Protein 4FVG (pdb70)

Radius of gyration: 14.42 Å; Cα contacts (8 Å, |Δi|>4): 209; chains: 1; bounding box: 44×31×22 Å

Solvent-accessible surface area: 6154 Å² total; per-residue (Å²): 116,65,97,181,59,48,61,10,101,1,66,86,15,106,24,104,5,111,73,83,45,57,0,5,1,46,1,20,0,69,4,89,8,69,64,28,75,74,5,110,72,55,189,54,91,8,46,43,5,0,96,106,46,0,42,68,10,0,103,92,26,1,33,94,49,45,35,75,73,2,86,94,49,90,71,92,7,5,108,106,3,50,67,76,0,21,106,37,0,80,102,40,8,3,94,0,58,132,6,32,19,86,107,32,123,95,39,144,146

InterPro domains:
  IPR001107 Band 7 domain [PF01145] (55-227)
  IPR001107 Band 7 domain [SM00244] (52-211)
  IPR001972 Stomatin/HflK family [PR00721] (59-81)
  IPR001972 Stomatin/HflK family [PR00721] (108-129)
  IPR001972 Stomatin/HflK family [PR00721] (143-160)
  IPR001972 Stomatin/HflK family [PR00721] (163-186)
  IPR001972 Stomatin/HflK family [PR00721] (187-205)
  IPR001972 Stomatin/HflK family [PR00721] (206-227)
  IPR001972 Stomatin/HflK family [PR00721] (231-254)
  IPR018080 Band 7/stomatin-like, conserved site [PS01270] (167-195)
  IPR036013 Band 7/SPFH domain superfamily [G3DSA:3.30.479.30] (92-201)
  IPR036013 Band 7/SPFH domain superfamily [SSF117892] (85-218)
  IPR043202 Band-7 stomatin-like [PTHR10264] (9-283)

CATH classification: 3.30.479.30

Structure (mmCIF, N/CA/C/O backbone):
data_4FVG
#
_entry.id   4FVG
#
_cell.length_a   84.489
_cell.length_b   84.489
_cell.length_c   68.937
_cell.angle_alpha   90.00
_cell.angle_beta   90.00
_cell.angle_gamma   120.00
#
_symmetry.space_group_name_H-M   'P 64 2 2'
#
loop_
_entity.id
_entity.type
_entity.pdbx_description
1 polymer Stomatin
2 non-polymer 'CADMIUM ION'
3 water water
#
loop_
_atom_site.group_PDB
_atom_site.id
_atom_site.type_symbol
_atom_site.label_atom_id
_atom_site.label_alt_id
_atom_site.label_comp_id
_atom_site.label_asym_id
_atom_site.label_entity_id
_atom_site.label_seq_id
_atom_site.pdbx_PDB_ins_code
_atom_site.Cartn_x
_atom_site.Cartn_y
_atom_site.Cartn_z
_atom_site.occupancy
_atom_site.B_iso_or_equiv
_atom_site.auth_seq_id
_atom_site.auth_comp_id
_atom_site.auth_asym_id
_atom_site.auth_atom_id
_atom_site.pdbx_PDB_model_num
ATOM 1 N N . VAL A 1 14 ? -33.851 -7.377 -2.529 1.00 86.20 94 VAL A N 1
ATOM 2 C CA . VAL A 1 14 ? -32.927 -8.567 -2.575 1.00 77.96 94 VAL A CA 1
ATOM 3 C C . VAL A 1 14 ? -32.396 -9.024 -3.983 1.00 68.02 94 VAL A C 1
ATOM 4 O O . VAL A 1 14 ? -33.138 -9.536 -4.844 1.00 65.47 94 VAL A O 1
ATOM 8 N N . ASP A 1 15 ? -31.087 -8.866 -4.180 1.00 63.99 95 ASP A N 1
ATOM 9 C CA . ASP A 1 15 ? -30.408 -9.187 -5.452 1.00 56.66 95 ASP A CA 1
ATOM 10 C C . ASP A 1 15 ? -30.616 -10.660 -5.832 1.00 51.54 95 ASP A C 1
ATOM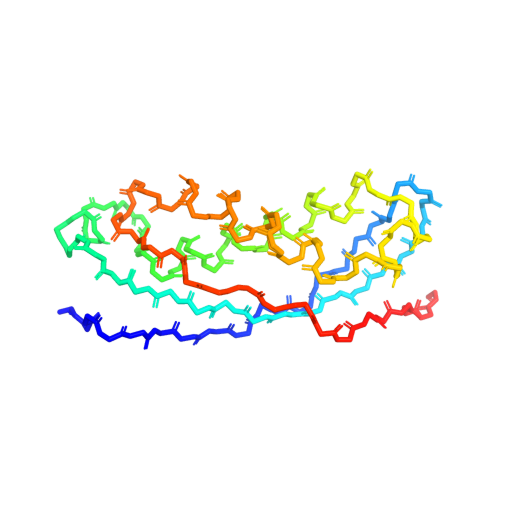 11 O O . ASP A 1 15 ? -30.294 -11.563 -5.045 1.00 51.93 95 ASP A O 1
ATOM 16 N N . MET A 1 16 ? -31.156 -10.885 -7.033 1.00 49.41 96 MET A N 1
ATOM 17 C CA . MET A 1 16 ? -31.423 -12.229 -7.563 1.00 46.63 96 MET A CA 1
ATOM 18 C C . MET A 1 16 ? -30.318 -12.745 -8.485 1.00 40.75 96 MET A C 1
ATOM 19 O O . MET A 1 16 ? -30.322 -13.933 -8.897 1.00 39.61 96 MET A O 1
ATOM 24 N N . ARG A 1 17 ? -29.352 -11.883 -8.770 1.00 36.50 97 ARG A N 1
ATOM 25 C CA . ARG A 1 17 ? -28.182 -12.306 -9.504 1.00 35.01 97 ARG A CA 1
ATOM 26 C C . ARG A 1 17 ? -27.271 -13.282 -8.741 1.00 34.69 97 ARG A C 1
ATOM 27 O O . ARG A 1 17 ? -27.297 -13.368 -7.471 1.00 38.84 97 ARG A O 1
ATOM 35 N N . THR A 1 18 ? -26.479 -14.055 -9.494 1.00 34.23 98 THR A N 1
ATOM 36 C CA . THR A 1 18 ? -25.437 -14.897 -8.881 1.00 34.95 98 THR A CA 1
ATOM 37 C C . THR A 1 18 ? -24.528 -14.035 -8.043 1.00 39.65 98 THR A C 1
ATOM 38 O O . THR A 1 18 ? -24.134 -12.919 -8.431 1.00 38.08 98 THR A O 1
ATOM 42 N N . ILE A 1 19 ? -24.201 -14.553 -6.874 1.00 32.61 99 ILE A N 1
ATOM 43 C CA . ILE A 1 19 ? -23.330 -13.927 -5.899 1.00 32.75 99 ILE A CA 1
ATOM 44 C C . ILE A 1 19 ? -22.186 -14.883 -5.624 1.00 31.15 99 ILE A C 1
ATOM 45 O O . ILE A 1 19 ? -22.397 -16.105 -5.558 1.00 30.96 99 ILE A O 1
ATOM 50 N N . SER A 1 20 ? -20.963 -14.372 -5.493 1.00 32.37 100 SER A N 1
ATOM 51 C CA . SER A 1 20 ? -19.84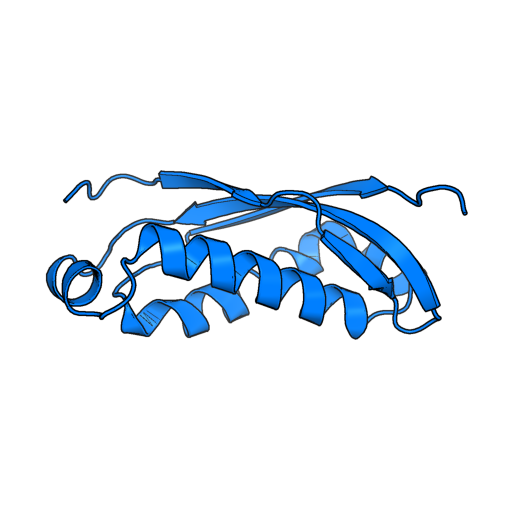7 -15.260 -5.122 1.00 30.42 100 SER A CA 1
ATOM 52 C C . SER A 1 20 ? -19.078 -14.758 -3.934 1.00 30.56 100 SER A C 1
ATOM 53 O O . SER A 1 20 ? -19.011 -13.550 -3.712 1.00 33.60 100 SER A O 1
ATOM 56 N N . PHE A 1 21 ? -18.444 -15.707 -3.223 1.00 28.54 101 PHE A N 1
ATOM 57 C CA . PHE A 1 21 ? -17.531 -15.381 -2.128 1.00 28.59 101 PHE A CA 1
ATOM 58 C C . PHE A 1 21 ? -16.417 -16.376 -2.100 1.00 27.25 101 PHE A C 1
ATOM 59 O O . PHE A 1 21 ? -16.564 -17.560 -2.516 1.00 27.22 101 PHE A O 1
ATOM 67 N N . ASP A 1 22 ? -15.291 -15.921 -1.577 1.00 30.31 102 ASP A N 1
ATOM 68 C CA . ASP A 1 22 ? -14.183 -16.843 -1.267 1.00 29.22 102 ASP A CA 1
ATOM 69 C C . ASP A 1 22 ? -14.417 -17.421 0.119 1.00 27.84 102 ASP A C 1
ATOM 70 O O . ASP A 1 22 ? -14.739 -16.696 1.063 1.00 27.01 102 ASP A O 1
ATOM 75 N N . ILE A 1 23 ? -14.285 -18.720 0.238 1.00 25.13 103 ILE A N 1
ATOM 76 C CA . ILE A 1 23 ? -14.304 -19.335 1.553 1.00 27.28 103 ILE A CA 1
ATOM 77 C C . ILE A 1 23 ? -12.912 -19.029 2.157 1.00 29.34 103 ILE A C 1
ATOM 78 O O . ILE A 1 23 ? -11.892 -19.372 1.527 1.00 31.29 103 ILE A O 1
ATOM 83 N N . PRO A 1 24 ? -12.855 -18.374 3.362 1.00 32.31 104 PRO A N 1
ATOM 84 C CA . PRO A 1 24 ? -11.539 -18.087 3.886 1.00 36.65 104 PRO A CA 1
ATOM 85 C C . PRO A 1 24 ? -10.889 -19.440 4.284 1.00 37.74 104 PRO A C 1
ATOM 86 O O . PRO A 1 24 ? -11.628 -20.402 4.647 1.00 35.60 104 PRO A O 1
ATOM 90 N N . PRO A 1 25 ? -9.549 -19.536 4.163 1.00 38.66 105 PRO A N 1
ATOM 91 C CA . PRO A 1 25 ? -8.844 -20.796 4.353 1.00 36.18 105 PRO A CA 1
ATOM 92 C C . PRO A 1 25 ? -9.161 -21.431 5.713 1.00 35.46 105 PRO A C 1
ATOM 93 O O . PRO A 1 25 ? -9.154 -20.733 6.714 1.00 35.92 105 PRO A O 1
ATOM 97 N N . GLN A 1 26 ? -9.410 -22.743 5.689 1.00 31.76 106 GLN A N 1
ATOM 98 C CA . GLN A 1 26 ? -9.857 -23.513 6.798 1.00 32.31 106 GLN A CA 1
ATOM 99 C C . GLN A 1 26 ? -8.720 -24.492 7.134 1.00 28.28 106 GLN A C 1
ATOM 100 O O . GLN A 1 26 ? -8.362 -25.297 6.262 0.60 27.31 106 GLN A O 1
ATOM 106 N N . GLU A 1 27 ? -8.129 -24.379 8.326 1.00 29.95 107 GLU A N 1
ATOM 107 C CA . GLU A 1 27 ? -7.016 -25.343 8.656 1.00 29.29 107 GLU A CA 1
ATOM 108 C C . GLU A 1 27 ? -7.699 -26.492 9.347 1.00 29.82 107 GLU A C 1
ATOM 109 O O . GLU A 1 27 ? -8.333 -26.238 10.405 1.00 28.28 107 GLU A O 1
ATOM 115 N N . VAL A 1 28 ? -7.542 -27.733 8.815 1.00 28.27 108 VAL A N 1
ATOM 116 C CA . VAL A 1 28 ? -8.108 -28.953 9.490 1.00 29.94 108 VAL A CA 1
ATOM 117 C C . VAL A 1 28 ? -7.215 -30.143 9.237 1.00 29.61 108 VAL A C 1
ATOM 118 O O . VAL A 1 28 ? -6.243 -30.082 8.404 1.00 27.82 108 VAL A O 1
ATOM 122 N N . LEU A 1 29 ? -7.529 -31.201 9.974 1.00 28.85 109 LEU A N 1
ATOM 123 C CA . LEU A 1 29 ? -6.772 -32.470 9.862 1.00 28.42 109 LEU A CA 1
ATOM 124 C C . LEU A 1 29 ? -7.449 -33.350 8.803 1.00 29.50 109 LEU A C 1
ATOM 125 O O . LEU A 1 29 ? -8.663 -33.428 8.788 1.00 33.78 109 LEU A O 1
ATOM 130 N N . THR A 1 30 ? -6.678 -33.984 7.917 1.00 30.01 110 THR A N 1
ATOM 131 C CA . THR A 1 30 ? -7.228 -34.972 6.962 1.00 32.45 110 THR A CA 1
ATOM 132 C C . THR A 1 30 ? -7.490 -36.260 7.803 1.00 34.77 110 THR A C 1
ATOM 133 O O . THR A 1 30 ? -7.123 -36.317 9.013 1.00 35.22 110 THR A O 1
ATOM 137 N N . LYS A 1 31 ? -8.102 -37.272 7.180 1.00 41.62 111 LYS A N 1
ATOM 138 C CA . LYS A 1 31 ? -8.444 -38.487 7.890 1.00 44.41 111 LYS A CA 1
ATOM 139 C C . LYS A 1 31 ? -7.223 -39.107 8.515 1.00 47.07 111 LYS A C 1
ATOM 140 O O . LYS A 1 31 ? -7.265 -39.588 9.671 1.00 49.21 111 LYS A O 1
ATOM 146 N N . ASP A 1 32 ? -6.127 -39.028 7.767 1.00 47.28 112 ASP A N 1
ATOM 147 C CA . ASP A 1 32 ? -4.827 -39.496 8.187 1.00 49.25 112 ASP A CA 1
ATOM 148 C C . ASP A 1 32 ? -3.918 -38.419 8.795 1.00 46.98 112 ASP A C 1
ATOM 149 O O . ASP A 1 32 ? -2.655 -38.539 8.737 1.00 46.83 112 ASP A O 1
ATOM 154 N N . SER A 1 33 ? -4.554 -37.458 9.460 1.00 43.11 113 SER A N 1
ATOM 155 C CA . SER A 1 33 ? -3.898 -36.522 10.391 1.00 42.47 113 SER A CA 1
ATOM 156 C C . SER A 1 33 ? -2.838 -35.622 9.785 1.00 38.83 113 SER A C 1
ATOM 157 O O . SER A 1 33 ? -1.896 -35.224 10.486 1.00 38.57 113 SER A O 1
ATOM 160 N N . VAL A 1 34 ? -3.013 -35.213 8.518 1.00 36.56 114 VAL A N 1
ATOM 161 C CA . VAL A 1 34 ? -2.121 -34.211 7.902 1.00 33.05 114 VAL A CA 1
ATOM 162 C C . VAL A 1 34 ? -2.851 -32.856 8.080 1.00 30.04 114 VAL A C 1
ATOM 163 O O . VAL A 1 34 ? -4.111 -32.765 7.948 1.00 27.23 114 VAL A O 1
ATOM 167 N N . THR A 1 35 ? -2.103 -31.818 8.425 1.00 30.45 115 THR A N 1
ATOM 168 C CA . THR A 1 35 ? -2.731 -30.480 8.572 1.00 26.55 115 THR A CA 1
ATOM 169 C C . THR A 1 35 ? -2.795 -29.855 7.201 1.00 26.11 115 THR A C 1
ATOM 170 O O . THR A 1 35 ? -1.751 -29.675 6.532 1.00 27.94 115 THR A O 1
ATOM 174 N N . ILE A 1 36 ? -3.989 -29.488 6.763 1.00 25.52 116 ILE A N 1
ATOM 175 C CA . ILE A 1 36 ? -4.081 -28.781 5.476 1.00 26.21 116 ILE A CA 1
ATOM 176 C C . ILE A 1 36 ? -4.943 -27.558 5.618 1.00 27.34 116 ILE A C 1
ATOM 177 O O . ILE A 1 36 ? -5.827 -27.455 6.520 1.00 27.41 116 ILE A O 1
ATOM 182 N N . SER A 1 37 ? -4.696 -26.594 4.715 1.00 27.34 117 SER A N 1
ATOM 183 C CA . SER A 1 37 ? -5.525 -25.442 4.683 1.00 30.54 117 SER A CA 1
ATOM 184 C C . SER A 1 37 ? -5.998 -25.311 3.241 1.00 29.42 117 SER A C 1
ATOM 185 O O . SER A 1 37 ? -5.167 -25.304 2.324 1.00 29.17 117 SER A O 1
ATOM 188 N N . VAL A 1 38 ? -7.313 -25.186 3.013 1.00 30.03 118 VAL A N 1
ATOM 189 C CA . VAL A 1 38 ? -7.823 -25.146 1.671 1.00 30.89 118 VAL A CA 1
ATOM 190 C C . VAL A 1 38 ? -8.793 -23.952 1.555 1.00 34.77 118 VAL A C 1
ATOM 191 O O . VAL A 1 38 ? -9.586 -23.669 2.472 1.00 34.66 118 VAL A O 1
ATOM 195 N N . ASP A 1 39 ? -8.652 -23.269 0.474 1.00 34.28 119 ASP A N 1
ATOM 196 C CA . ASP A 1 39 ? -9.597 -22.225 0.169 1.00 37.59 119 ASP A CA 1
ATOM 197 C C . ASP A 1 39 ? -10.428 -22.593 -1.070 1.00 36.12 119 ASP A C 1
ATOM 198 O O . ASP A 1 39 ? -10.210 -23.616 -1.768 1.00 34.11 119 ASP A O 1
ATOM 203 N N . GLY A 1 40 ? -11.471 -21.825 -1.272 1.00 35.17 120 GLY A N 1
ATOM 204 C CA . GLY A 1 40 ? -12.351 -22.190 -2.355 1.00 35.03 120 GLY A CA 1
ATOM 205 C C . GLY A 1 40 ? -13.266 -21.035 -2.603 1.00 38.08 120 GLY A C 1
ATOM 206 O O . GLY A 1 40 ? -13.172 -19.956 -2.003 1.00 40.44 120 GLY A O 1
ATOM 207 N N . VAL A 1 41 ? -14.180 -21.284 -3.508 1.00 24.89 121 VAL A N 1
ATOM 208 C CA . VAL A 1 41 ? -15.107 -20.194 -3.961 1.00 25.00 121 VAL A CA 1
ATOM 209 C C . VAL A 1 41 ? -16.493 -20.801 -4.109 1.00 25.48 121 VAL A C 1
ATOM 210 O O . VAL A 1 41 ? -16.623 -21.970 -4.568 1.00 27.59 121 VAL A O 1
ATOM 214 N N . VAL A 1 42 ? -17.520 -20.033 -3.736 1.00 24.46 122 VAL A N 1
ATOM 215 C CA . VAL A 1 42 ? -18.916 -20.504 -3.875 1.00 23.96 122 VAL A CA 1
ATOM 216 C C . VAL A 1 42 ? -19.664 -19.462 -4.727 1.00 24.02 122 VAL A C 1
ATOM 217 O O . VAL A 1 42 ? -19.417 -18.248 -4.497 1.00 25.46 122 VAL A O 1
ATOM 221 N N . TYR A 1 43 ? -20.464 -19.930 -5.684 1.00 22.06 123 TYR A N 1
ATOM 222 C CA . TYR A 1 43 ? -21.383 -19.111 -6.508 1.00 25.87 123 TYR A CA 1
ATOM 223 C C . TYR A 1 43 ? -22.784 -19.624 -6.110 1.00 25.52 123 TYR A C 1
ATOM 224 O O . TYR A 1 43 ? -23.059 -20.858 -6.154 1.00 25.31 123 TYR A O 1
ATOM 233 N N . TYR A 1 44 ? -23.653 -18.701 -5.726 1.00 26.78 124 TYR A N 1
ATOM 234 C CA . TYR A 1 44 ? -25.008 -19.091 -5.410 1.00 25.25 124 TYR A CA 1
ATOM 235 C C . TYR A 1 44 ? -25.988 -17.976 -5.871 1.00 29.51 124 TYR A C 1
ATOM 236 O O . TYR A 1 44 ? -25.562 -16.825 -6.180 1.00 29.98 124 TYR A O 1
ATOM 245 N N A ARG A 1 45 ? -27.275 -18.276 -5.867 0.50 29.47 125 ARG A N 1
ATOM 246 N N B ARG A 1 45 ? -27.273 -18.301 -5.891 0.50 29.84 125 ARG A N 1
ATOM 247 C CA A ARG A 1 45 ? -28.293 -17.245 -6.178 0.50 31.11 125 ARG A CA 1
ATOM 248 C CA B ARG A 1 45 ? -28.330 -17.306 -6.204 0.50 31.68 125 ARG A CA 1
ATOM 249 C C A ARG A 1 45 ? -29.498 -17.519 -5.308 0.50 33.22 125 ARG A C 1
ATOM 250 C C B ARG A 1 45 ? -29.450 -17.518 -5.201 0.50 33.40 125 ARG A C 1
ATOM 251 O O A ARG A 1 45 ? -29.756 -18.684 -4.921 0.50 32.50 125 ARG A O 1
ATOM 252 O O B ARG A 1 45 ? -29.606 -18.623 -4.630 0.50 31.41 125 ARG A O 1
ATOM 267 N N . VAL A 1 46 ? -30.156 -16.443 -4.907 1.00 35.58 126 VAL A N 1
ATOM 268 C CA . VAL A 1 46 ? -31.429 -16.519 -4.189 1.00 38.65 126 VAL A CA 1
ATOM 269 C C . VAL A 1 46 ? -32.492 -16.944 -5.170 1.00 42.16 126 VAL A C 1
ATOM 270 O O . VAL A 1 46 ? -32.767 -16.211 -6.115 1.00 45.04 126 VAL A O 1
ATOM 274 N N . GLN A 1 47 ? -33.083 -18.125 -4.962 1.00 43.03 127 GLN A N 1
ATOM 275 C CA . GLN A 1 47 ? -34.177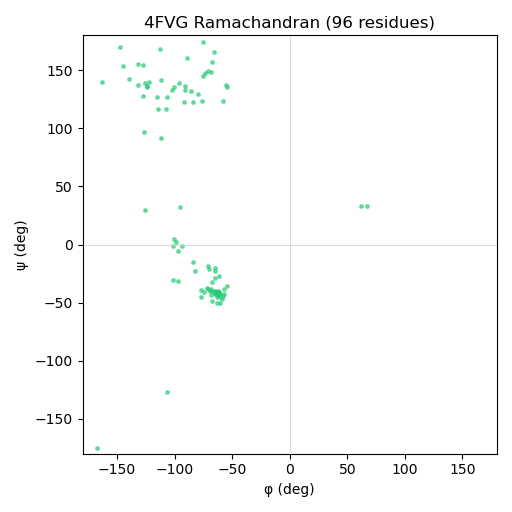 -18.646 -5.821 1.00 47.42 127 GLN A CA 1
ATOM 276 C C . GLN A 1 47 ? -35.470 -18.326 -5.171 1.00 49.45 127 GLN A C 1
ATOM 277 O O . GLN A 1 47 ? -36.494 -18.099 -5.882 1.00 56.30 127 GLN A O 1
ATOM 279 N N . ASN A 1 48 ? -35.477 -18.282 -3.840 1.00 59.85 128 ASN A N 1
ATOM 280 C CA . ASN A 1 48 ? -36.676 -17.858 -3.107 1.00 59.64 128 ASN A CA 1
ATOM 281 C C . ASN A 1 48 ? -36.414 -16.710 -2.107 1.00 58.15 128 ASN A C 1
ATOM 282 O O . ASN A 1 48 ? -36.003 -16.914 -0.939 1.00 55.79 128 ASN A O 1
ATOM 287 N N . ALA A 1 49 ? -36.698 -15.489 -2.568 1.00 58.27 129 ALA A N 1
ATOM 288 C CA . ALA A 1 49 ? -36.329 -14.294 -1.799 1.00 58.16 129 ALA A CA 1
ATOM 289 C C . ALA A 1 49 ? -37.045 -14.104 -0.418 1.00 60.72 129 ALA A C 1
ATOM 290 O O . ALA A 1 49 ? -36.504 -13.401 0.471 1.00 60.77 129 ALA A O 1
ATOM 292 N N . THR A 1 50 ? -38.220 -14.730 -0.235 1.00 62.54 130 THR A N 1
ATOM 293 C CA . THR A 1 50 ? -38.957 -14.617 1.035 1.00 66.89 130 THR A CA 1
ATOM 294 C C . THR A 1 50 ? -38.290 -15.532 2.065 1.00 64.28 130 THR A C 1
ATOM 295 O O . THR A 1 50 ? -38.043 -15.130 3.209 1.00 64.72 130 THR A O 1
ATOM 297 N N . LEU A 1 51 ? -37.985 -16.752 1.632 1.00 61.95 131 LEU A N 1
ATOM 298 C CA . LEU A 1 51 ? -37.250 -17.699 2.478 1.00 59.63 131 LEU A CA 1
ATOM 299 C C . LEU A 1 51 ? -35.855 -17.172 2.835 1.00 55.36 131 LEU A C 1
ATOM 300 O O . LEU A 1 51 ? -35.423 -17.323 4.018 1.00 55.51 131 LEU A O 1
ATOM 305 N N . ALA A 1 52 ? -35.168 -16.534 1.860 1.00 52.85 132 ALA A N 1
ATOM 306 C CA . ALA A 1 52 ? -33.853 -15.858 2.107 1.00 51.86 132 ALA A CA 1
ATOM 307 C C . ALA A 1 52 ? -33.871 -14.808 3.250 1.00 53.69 132 ALA A C 1
ATOM 308 O O . ALA A 1 52 ? -32.881 -14.661 3.976 1.00 53.92 132 ALA A O 1
ATOM 310 N N . VAL A 1 53 ? -34.983 -14.079 3.390 1.00 57.39 133 VAL A N 1
ATOM 311 C CA . VAL A 1 53 ? -35.126 -13.128 4.488 1.00 60.89 133 VAL A CA 1
ATOM 312 C C . VAL A 1 53 ? -35.941 -13.667 5.688 1.00 62.94 133 VAL A C 1
ATOM 313 O O . VAL A 1 53 ? -36.155 -12.948 6.652 1.00 66.14 133 VAL A O 1
ATOM 317 N N . ALA A 1 54 ? -36.393 -14.918 5.657 1.00 62.52 134 ALA A N 1
ATOM 318 C CA . ALA A 1 54 ? -37.281 -15.392 6.760 1.00 66.46 134 ALA A CA 1
ATOM 319 C C . ALA A 1 54 ? -36.518 -15.832 8.009 1.00 64.99 134 ALA A C 1
ATOM 320 O O . ALA A 1 54 ? -37.062 -15.837 9.102 1.00 67.23 134 ALA A O 1
ATOM 322 N N . ASN A 1 55 ? -35.243 -16.189 7.854 1.00 60.42 135 ASN A N 1
ATOM 323 C CA . ASN A 1 55 ? -34.511 -16.837 8.944 1.00 59.79 135 ASN A CA 1
ATOM 324 C C . ASN A 1 55 ? -33.817 -15.847 9.887 1.00 59.28 135 ASN A C 1
ATOM 325 O O . ASN A 1 55 ? -33.600 -14.702 9.508 1.00 59.19 135 ASN A O 1
ATOM 330 N N . 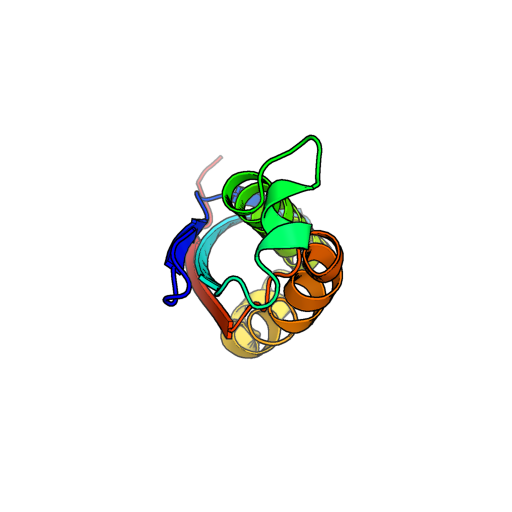ILE A 1 56 ? -33.478 -16.304 11.102 1.00 59.30 136 ILE A N 1
ATOM 331 C CA . ILE A 1 56 ? -32.735 -15.515 12.109 1.00 59.40 136 ILE A CA 1
ATOM 332 C C . ILE A 1 56 ? -31.345 -15.106 11.568 1.00 57.45 136 ILE A C 1
ATOM 333 O O . ILE A 1 56 ? -30.895 -13.994 11.765 1.00 58.83 136 ILE A O 1
ATOM 338 N N . THR A 1 57 ? -30.660 -16.027 10.904 1.00 41.94 137 THR A N 1
ATOM 339 C CA . THR A 1 57 ? -29.411 -15.726 10.228 1.00 39.93 137 THR A CA 1
ATOM 340 C C . THR A 1 57 ? -29.711 -15.317 8.762 1.00 42.26 137 THR A C 1
ATOM 341 O O . THR A 1 57 ? -30.428 -16.020 8.030 1.00 42.66 137 THR A O 1
ATOM 345 N N . ASN A 1 58 ? -29.113 -14.234 8.300 1.00 43.25 138 ASN A N 1
ATOM 346 C CA . ASN A 1 58 ? -29.343 -13.937 6.888 1.00 45.13 138 ASN A CA 1
ATOM 347 C C . ASN A 1 58 ? -28.761 -14.974 5.951 1.00 40.72 138 ASN A C 1
ATOM 348 O O . ASN A 1 58 ? -27.953 -15.797 6.357 1.00 37.13 138 ASN A O 1
ATOM 353 N N . ALA A 1 59 ? -29.186 -14.919 4.693 1.00 39.40 139 ALA A N 1
ATOM 354 C CA . ALA A 1 59 ? -28.881 -16.026 3.801 1.00 35.60 139 ALA A CA 1
ATOM 355 C C . ALA A 1 59 ? -27.413 -16.032 3.361 1.00 32.17 139 ALA A C 1
ATOM 356 O O . ALA A 1 59 ? -26.824 -17.118 3.271 1.00 30.49 139 ALA A O 1
ATOM 358 N N . ASP A 1 60 ? -26.830 -14.865 3.063 1.00 34.47 140 ASP A N 1
ATOM 359 C CA . ASP A 1 60 ? -25.442 -14.857 2.627 1.00 33.58 140 ASP A CA 1
ATOM 360 C C . ASP A 1 60 ? -24.543 -15.345 3.777 1.00 31.66 140 ASP A C 1
ATOM 361 O O . ASP A 1 60 ? -23.635 -16.148 3.536 1.00 28.97 140 ASP A O 1
ATOM 366 N N . SER A 1 61 ? -24.812 -14.891 5.002 1.00 32.50 141 SER A N 1
ATOM 367 C CA . SER A 1 61 ? -23.975 -15.284 6.142 1.00 33.17 141 SER A CA 1
ATOM 368 C C . SER A 1 61 ? -24.130 -16.750 6.429 1.00 31.33 141 SER A C 1
ATOM 369 O O . SER A 1 61 ? -23.133 -17.395 6.713 1.00 28.80 141 SER A O 1
ATOM 372 N N . ALA A 1 62 ? -25.361 -17.272 6.328 1.00 30.68 142 ALA A N 1
ATOM 373 C CA . ALA A 1 62 ? -25.587 -18.704 6.562 1.00 29.42 142 ALA A CA 1
ATOM 374 C C . ALA A 1 62 ? -24.853 -19.565 5.483 1.00 26.22 142 ALA A C 1
ATOM 375 O O . ALA A 1 62 ? -24.235 -20.579 5.803 1.00 24.63 142 ALA A O 1
ATOM 377 N N . THR A 1 63 ? -24.886 -19.123 4.235 1.00 25.41 143 THR A N 1
ATOM 378 C CA . THR A 1 63 ? -24.243 -19.863 3.154 1.00 25.21 143 THR A CA 1
ATOM 379 C C . THR A 1 63 ? -22.730 -19.899 3.377 1.00 24.20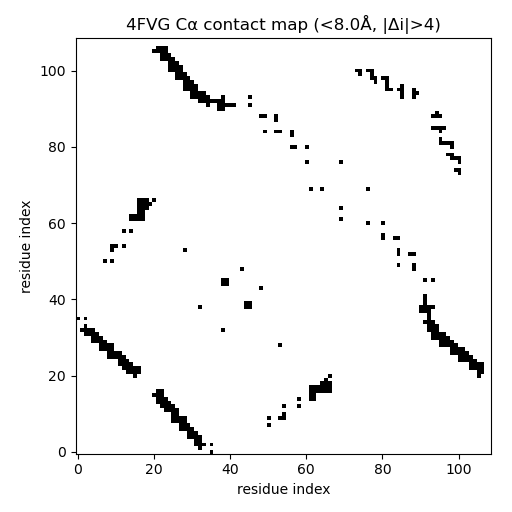 143 THR A C 1
ATOM 380 O O . THR A 1 63 ? -22.098 -20.905 3.139 1.00 22.29 143 THR A O 1
ATOM 384 N N . ARG A 1 64 ? -22.188 -18.758 3.794 1.00 24.65 144 ARG A N 1
ATOM 385 C CA . ARG A 1 64 ? -20.729 -18.661 4.060 1.00 23.92 144 ARG A CA 1
ATOM 386 C C . ARG A 1 64 ? -20.373 -19.614 5.201 1.00 24.61 144 ARG A C 1
ATOM 387 O O . ARG A 1 64 ? -19.363 -20.326 5.064 1.00 23.46 144 ARG A O 1
ATOM 395 N N . LEU A 1 65 ? -21.160 -19.628 6.285 1.00 23.81 145 LEU A N 1
ATOM 396 C CA . LEU A 1 65 ? -20.840 -20.485 7.458 1.00 24.93 145 LEU A CA 1
ATOM 397 C C . LEU A 1 65 ? -21.008 -21.944 7.083 1.00 24.61 145 LEU A C 1
ATOM 398 O O . LEU A 1 65 ? -20.173 -22.749 7.426 1.00 22.06 145 LEU A O 1
ATOM 403 N N . LEU A 1 66 ? -22.099 -22.277 6.354 1.00 21.43 146 LEU A N 1
ATOM 404 C CA . LEU A 1 66 ? -22.293 -23.650 5.958 1.00 21.93 146 LEU A CA 1
ATOM 405 C C . LEU A 1 66 ? -21.253 -24.102 4.952 1.00 18.82 146 LEU A C 1
ATOM 406 O O . LEU A 1 66 ? -20.947 -25.271 4.925 1.00 21.18 146 LEU A O 1
ATOM 411 N N . ALA A 1 67 ? -20.759 -23.214 4.077 1.00 18.55 147 ALA A N 1
ATOM 412 C CA . ALA A 1 67 ? -19.726 -23.581 3.106 1.00 18.46 147 ALA A CA 1
ATOM 413 C C . ALA A 1 67 ? -18.434 -24.029 3.904 1.00 19.91 147 ALA A C 1
ATOM 414 O O . ALA A 1 67 ? -17.801 -25.010 3.554 1.00 20.66 147 ALA A O 1
ATOM 416 N N . GLN A 1 68 ? -18.111 -23.280 4.923 1.00 19.87 148 GLN A N 1
ATOM 417 C CA . GLN A 1 68 ? -16.920 -23.621 5.769 1.00 21.43 148 GLN A CA 1
ATOM 418 C C . GLN A 1 68 ? -17.135 -25.026 6.397 1.00 21.12 148 GLN A C 1
ATOM 419 O O . GLN A 1 68 ? -16.259 -25.896 6.350 1.00 22.17 148 GLN A O 1
ATOM 425 N N . THR A 1 69 ? -18.255 -25.227 7.000 1.00 20.08 149 THR A N 1
ATOM 426 C CA . THR A 1 69 ? -18.592 -26.521 7.630 1.00 21.89 149 THR A CA 1
ATOM 427 C C . THR A 1 69 ? -18.558 -27.638 6.594 1.00 21.46 149 THR A C 1
ATOM 428 O O . THR A 1 69 ? -17.973 -28.683 6.898 1.00 20.26 149 THR A O 1
ATOM 432 N N . THR A 1 70 ? -19.174 -27.442 5.409 1.00 18.29 150 THR A N 1
ATOM 433 C CA . THR A 1 70 ? -19.179 -28.489 4.401 1.00 19.13 150 THR A CA 1
ATOM 434 C C . THR A 1 70 ? -17.760 -28.831 3.947 1.00 19.14 150 THR A C 1
ATOM 435 O O . THR A 1 70 ? -17.413 -30.036 3.828 1.00 20.36 150 THR A O 1
A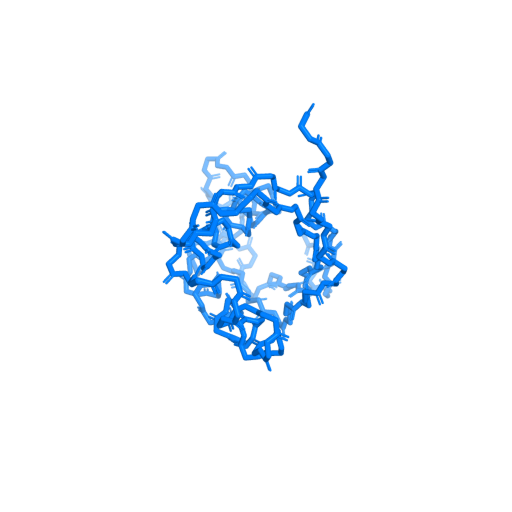TOM 439 N N . LEU A 1 71 ? -16.935 -27.809 3.771 1.00 18.37 151 LEU A N 1
ATOM 440 C CA . LEU A 1 71 ? -15.567 -28.035 3.271 1.00 19.17 151 LEU A CA 1
ATOM 441 C C . LEU A 1 71 ? -14.823 -28.780 4.341 1.00 18.49 151 LEU A C 1
ATOM 442 O O . LEU A 1 71 ? -14.041 -29.713 4.035 1.00 19.52 151 LEU A O 1
ATOM 447 N N . ARG A 1 72 ? -14.913 -28.283 5.582 1.00 19.35 152 ARG A N 1
ATOM 448 C CA . ARG A 1 72 ? -14.130 -28.929 6.699 1.00 20.25 152 ARG A CA 1
ATOM 449 C C . ARG A 1 72 ? -14.527 -30.382 6.805 1.00 21.91 152 ARG A C 1
ATOM 450 O O . ARG A 1 72 ? -13.689 -31.264 7.000 1.00 22.19 152 ARG A O 1
ATOM 458 N N . ASN A 1 73 ? -15.831 -30.673 6.747 1.00 21.68 153 ASN A N 1
ATOM 459 C CA . ASN A 1 73 ? -16.264 -32.066 6.861 1.00 22.95 153 ASN A CA 1
ATOM 460 C C . ASN A 1 73 ? -15.820 -32.954 5.731 1.00 23.32 153 ASN A C 1
ATOM 461 O O . ASN A 1 73 ? -15.452 -34.120 6.013 1.00 26.40 153 ASN A O 1
ATOM 466 N N . ALA A 1 74 ? -15.868 -32.423 4.491 1.00 20.97 154 ALA A N 1
ATOM 467 C CA . ALA A 1 74 ? -15.487 -33.182 3.312 1.00 23.97 154 ALA A CA 1
ATOM 468 C C . ALA A 1 74 ? -13.966 -33.546 3.436 1.00 24.55 154 ALA A C 1
ATOM 469 O O . ALA A 1 74 ? -13.548 -34.669 3.187 1.00 26.95 154 ALA A O 1
ATOM 471 N N . LEU A 1 75 ? -13.176 -32.597 3.916 1.00 23.56 155 LEU A N 1
ATOM 472 C CA . LEU A 1 75 ? -11.742 -32.841 4.031 1.00 26.10 155 LEU A CA 1
ATOM 473 C C . LEU A 1 75 ? -11.456 -33.873 5.138 1.00 25.90 155 LEU A C 1
ATOM 474 O O . LEU A 1 75 ? -10.496 -34.667 5.010 1.00 29.12 155 LEU A O 1
ATOM 479 N N . GLY A 1 76 ? -12.178 -33.764 6.243 1.00 34.04 156 GLY A N 1
ATOM 480 C CA . GLY A 1 76 ? -11.891 -34.504 7.488 1.00 33.93 156 GLY A CA 1
ATOM 481 C C . GLY A 1 76 ? -12.227 -36.000 7.283 1.00 36.76 156 GLY A C 1
ATOM 482 O O . GLY A 1 76 ? -11.675 -36.870 8.009 1.00 36.85 156 GLY A O 1
ATOM 483 N N . THR A 1 77 ? -13.023 -36.323 6.279 1.00 33.23 157 THR A N 1
ATOM 484 C CA . THR A 1 77 ? -13.364 -37.739 5.994 1.00 37.44 157 THR A CA 1
ATOM 485 C C . THR A 1 77 ? -12.453 -38.372 4.967 1.00 37.38 157 THR A C 1
ATOM 486 O O . THR A 1 77 ? -12.592 -39.591 4.666 1.00 41.60 157 THR A O 1
ATOM 490 N N . LYS A 1 78 ? -11.508 -37.603 4.442 1.00 34.76 158 LYS A N 1
ATOM 491 C CA . LYS A 1 78 ? -10.608 -38.093 3.406 1.00 34.86 158 LYS A CA 1
ATOM 492 C C . LYS A 1 78 ? -9.134 -38.116 3.873 1.00 35.60 158 LYS A C 1
ATOM 493 O O . LYS A 1 78 ? -8.685 -37.199 4.549 1.00 35.73 158 LYS A O 1
ATOM 499 N N A ASN A 1 79 ? -8.412 -39.186 3.521 0.50 35.91 159 ASN A N 1
ATOM 500 N N B ASN A 1 79 ? -8.403 -39.185 3.563 0.50 36.49 159 ASN A N 1
ATOM 501 C CA A ASN A 1 79 ? -6.925 -39.212 3.622 0.50 35.31 159 ASN A CA 1
ATOM 502 C CA B ASN A 1 79 ? -6.929 -39.179 3.744 0.50 36.41 159 ASN A CA 1
ATOM 503 C C A ASN A 1 79 ? -6.334 -38.171 2.604 0.50 34.69 159 ASN A C 1
ATOM 504 C C B ASN A 1 79 ? -6.306 -38.232 2.636 0.50 35.48 159 ASN A C 1
ATOM 505 O O A ASN A 1 79 ? -6.954 -37.867 1.586 0.50 34.57 159 ASN A O 1
ATOM 506 O O B ASN A 1 79 ? -6.879 -38.051 1.580 0.50 35.35 159 ASN A O 1
ATOM 515 N N . LEU A 1 80 ? -5.188 -37.570 2.924 1.00 37.57 160 LEU A N 1
ATOM 516 C CA . LEU A 1 80 ? -4.533 -36.575 1.975 1.00 37.34 160 LEU A CA 1
ATOM 517 C C . LEU A 1 80 ? -4.510 -37.014 0.528 1.00 40.18 160 LEU A C 1
ATOM 518 O O . LEU A 1 80 ? -4.757 -36.205 -0.399 1.00 40.94 160 LEU A O 1
ATOM 523 N N . SER A 1 81 ? -4.140 -38.280 0.296 1.00 40.01 161 SER A N 1
ATOM 524 C CA . SER A 1 81 ? -4.098 -38.740 -1.070 1.00 42.72 161 SER A CA 1
ATOM 525 C C . SER A 1 81 ? -5.497 -38.678 -1.701 1.00 40.52 161 SER A C 1
ATOM 526 O O . SER A 1 81 ? -5.607 -38.194 -2.825 1.00 41.76 161 SER A O 1
ATOM 529 N N . GLN A 1 82 ? -6.563 -39.057 -0.940 1.00 38.49 162 GLN A N 1
ATOM 530 C CA . GLN A 1 82 ? -7.929 -39.076 -1.531 1.00 35.98 162 GLN A CA 1
ATOM 531 C C . GLN A 1 82 ? -8.328 -37.625 -1.897 1.00 37.13 162 GLN A C 1
ATOM 532 O O . GLN A 1 82 ? -9.117 -37.412 -2.839 1.00 40.21 162 GLN A O 1
ATOM 538 N N . ILE A 1 83 ? -7.793 -36.627 -1.175 1.00 35.16 163 ILE A N 1
ATOM 539 C CA . ILE A 1 83 ? -8.095 -35.218 -1.429 1.00 36.84 163 ILE A CA 1
ATOM 540 C C . ILE A 1 83 ? -7.352 -34.689 -2.635 1.00 36.97 163 ILE A C 1
ATOM 541 O O . ILE A 1 83 ? -7.898 -33.887 -3.416 1.00 39.23 163 ILE A O 1
ATOM 546 N N . LEU A 1 84 ? -6.107 -35.093 -2.807 1.00 44.02 164 LEU A N 1
ATOM 547 C CA . LEU A 1 84 ? -5.285 -34.518 -3.932 1.00 45.07 164 LEU A CA 1
ATOM 548 C C . LEU A 1 84 ? -5.692 -34.974 -5.318 1.00 47.71 164 LEU A C 1
ATOM 549 O O . LEU A 1 84 ? -5.561 -34.235 -6.291 1.00 49.90 164 LEU A O 1
ATOM 554 N N . SER A 1 85 ? -6.085 -36.235 -5.440 1.00 46.55 165 SER A N 1
ATOM 555 C CA . SER A 1 85 ? -6.363 -36.751 -6.776 1.00 49.91 165 SER A CA 1
ATOM 556 C C . SER A 1 85 ? -7.793 -36.408 -7.225 1.00 48.25 165 SER A C 1
ATOM 557 O O . SER A 1 85 ? -8.083 -36.488 -8.423 1.00 51.59 165 SER A O 1
ATOM 560 N N . ASP A 1 86 ? -8.655 -35.987 -6.277 1.00 44.89 166 ASP A N 1
ATOM 561 C CA . ASP A 1 86 ? -10.111 -35.953 -6.488 1.00 43.21 166 ASP A CA 1
ATOM 562 C C . ASP A 1 86 ? -10.606 -34.549 -6.179 1.00 40.48 166 ASP A C 1
ATOM 563 O O . ASP A 1 86 ? -11.700 -34.388 -5.741 1.00 39.55 166 ASP A O 1
ATOM 568 N N . ARG A 1 87 ? -9.778 -33.530 -6.380 1.00 41.88 167 ARG A N 1
ATOM 569 C CA . ARG A 1 87 ? -10.132 -32.125 -6.030 1.00 41.80 167 ARG A CA 1
ATOM 570 C C . ARG A 1 87 ? -11.428 -31.629 -6.736 1.00 40.60 167 ARG A C 1
ATOM 571 O O . ARG A 1 87 ? -12.334 -31.040 -6.110 1.00 38.94 167 ARG A O 1
ATOM 579 N N . GLU A 1 88 ? -11.581 -31.943 -8.024 1.00 40.36 168 GLU A N 1
ATOM 580 C CA . GLU A 1 88 ? -12.821 -31.596 -8.744 1.00 40.22 168 GLU A CA 1
ATOM 581 C C . GLU A 1 88 ? -14.121 -32.293 -8.200 1.00 40.34 168 GLU A C 1
ATOM 582 O O . GLU A 1 88 ? -15.178 -31.661 -8.111 1.00 39.00 168 GLU A O 1
ATOM 584 N N . GLU A 1 89 ? -14.004 -33.583 -7.855 1.00 39.14 169 GLU A N 1
ATOM 585 C CA . GLU A 1 89 ? -15.129 -34.418 -7.369 1.00 39.20 169 GLU A CA 1
ATOM 586 C C . GLU A 1 89 ? -15.487 -33.925 -5.971 1.00 36.50 169 GLU A C 1
ATOM 587 O O . GLU A 1 89 ? -16.657 -33.840 -5.636 1.00 37.49 169 GLU A O 1
ATOM 593 N N . ILE A 1 90 ? -14.505 -33.547 -5.157 1.00 35.26 170 ILE A N 1
ATOM 594 C CA . ILE A 1 90 ? -14.832 -33.031 -3.838 1.00 35.22 170 ILE A CA 1
ATOM 595 C C . ILE A 1 90 ? -15.651 -31.750 -3.949 1.00 36.43 170 ILE A C 1
ATOM 596 O O . ILE A 1 90 ? -16.615 -31.554 -3.265 1.00 37.05 170 ILE A O 1
ATOM 601 N N . ALA A 1 91 ? -15.214 -30.875 -4.874 1.00 27.79 171 ALA A N 1
ATOM 602 C CA . ALA A 1 91 ? -16.084 -29.690 -5.192 1.00 26.36 171 ALA A CA 1
ATOM 603 C C . ALA A 1 91 ? -17.518 -30.025 -5.609 1.00 27.42 171 ALA A C 1
ATOM 604 O O . ALA A 1 91 ? -18.480 -29.391 -5.130 1.00 25.74 171 ALA A O 1
ATOM 606 N N A HIS A 1 92 ? -17.666 -30.959 -6.526 0.50 26.81 172 HIS A N 1
ATOM 607 N N B HIS A 1 92 ? -17.662 -31.006 -6.538 0.50 27.25 172 HIS A N 1
ATOM 608 C CA A HIS A 1 92 ? -18.979 -31.239 -7.034 0.50 27.19 172 HIS A CA 1
ATOM 609 C CA B HIS A 1 92 ? -18.955 -31.555 -7.141 0.50 28.06 172 HIS A CA 1
ATOM 610 C C A HIS A 1 92 ? -19.797 -31.813 -5.852 0.50 26.59 172 HIS A C 1
ATOM 611 C C B HIS A 1 92 ? -19.830 -32.001 -5.998 0.50 27.68 172 HIS A C 1
ATOM 612 O O A HIS A 1 92 ? -20.948 -31.423 -5.633 0.50 25.53 172 HIS A O 1
ATOM 613 O O B HIS A 1 92 ? -21.052 -31.712 -5.961 0.50 27.17 172 HIS A O 1
ATOM 626 N N . HIS A 1 93 ? -19.211 -32.711 -5.051 0.70 24.03 173 HIS A N 1
ATOM 627 C CA . HIS A 1 93 ? -20.017 -33.289 -3.962 1.00 26.52 173 HIS A CA 1
ATOM 628 C C . HIS A 1 93 ? -20.378 -32.253 -2.903 1.00 24.88 173 HIS A C 1
ATOM 629 O O . HIS A 1 93 ? -21.447 -32.236 -2.335 0.70 21.83 173 HIS A O 1
ATOM 636 N N A MET A 1 94 ? -19.442 -31.332 -2.696 0.50 24.59 174 MET A N 1
ATOM 637 N N B MET A 1 94 ? -19.432 -31.331 -2.688 0.50 24.69 174 MET A N 1
ATOM 638 C CA A MET A 1 94 ? -19.735 -30.218 -1.791 0.50 24.43 174 MET A CA 1
ATOM 639 C CA B MET A 1 94 ? -19.700 -30.166 -1.811 0.50 24.47 174 MET A CA 1
ATOM 640 C C A MET A 1 94 ? -20.824 -29.300 -2.327 0.50 24.45 174 MET A C 1
ATOM 641 C C B MET A 1 94 ? -20.836 -29.315 -2.330 0.50 24.60 174 MET A C 1
ATOM 642 O O A MET A 1 94 ? -21.636 -28.811 -1.557 0.50 24.30 174 MET A O 1
ATOM 643 O O B MET A 1 94 ? -21.677 -28.874 -1.557 0.50 24.56 174 MET A O 1
ATOM 652 N N . GLN A 1 95 ? -20.870 -29.094 -3.655 1.00 25.65 175 GLN A N 1
ATOM 653 C CA . GLN A 1 95 ? -21.925 -28.315 -4.256 1.00 27.13 175 GLN A CA 1
ATOM 654 C C . GLN A 1 95 ? -23.293 -28.926 -3.903 1.00 30.16 175 GLN A C 1
ATOM 655 O O . GLN A 1 95 ? -24.179 -28.208 -3.425 1.00 27.47 175 GLN A O 1
ATOM 661 N N . SER A 1 96 ? -23.391 -30.259 -3.995 1.00 29.33 176 SER A N 1
ATOM 662 C CA . SER A 1 96 ? -24.638 -30.974 -3.599 1.00 31.75 176 SER A CA 1
ATOM 663 C C . SER A 1 96 ? -24.996 -30.842 -2.124 1.00 30.34 176 SER A C 1
ATOM 664 O O . SER A 1 96 ? -26.141 -30.568 -1.735 1.00 30.40 176 SER A O 1
ATOM 667 N N . THR A 1 97 ? -24.015 -31.123 -1.299 1.00 20.90 177 THR A N 1
ATOM 668 C CA . THR A 1 97 ? -24.217 -31.052 0.187 1.00 23.31 177 THR A CA 1
ATOM 669 C C . THR A 1 97 ? -24.599 -29.622 0.616 1.00 21.35 177 THR A C 1
ATOM 670 O O . THR A 1 97 ? -25.566 -29.419 1.397 1.00 20.56 177 THR A O 1
ATOM 674 N N . LEU A 1 98 ? -23.864 -28.627 0.069 1.00 21.29 178 LEU A N 1
ATOM 675 C CA . LEU A 1 98 ? -24.173 -27.229 0.395 1.00 20.49 178 LEU A CA 1
ATOM 676 C C . LEU A 1 98 ? -25.494 -26.821 -0.198 1.00 21.92 178 LEU A C 1
ATOM 677 O O . LEU A 1 98 ? -26.213 -26.045 0.442 1.00 20.52 178 LEU A O 1
ATOM 682 N N . ASP A 1 99 ? -25.817 -27.285 -1.443 1.00 22.30 179 ASP A N 1
ATOM 683 C CA . ASP A 1 99 ? -27.146 -26.931 -1.980 1.00 23.52 179 ASP A CA 1
ATOM 684 C C . ASP A 1 99 ? -28.240 -27.495 -1.072 1.00 24.20 179 ASP A C 1
ATOM 685 O O . ASP A 1 99 ? -29.186 -26.782 -0.775 1.00 24.47 179 ASP A O 1
ATOM 690 N N . ASP A 1 100 ? -28.102 -28.738 -0.576 1.00 23.87 180 ASP A N 1
ATOM 691 C CA . ASP A 1 100 ? -29.178 -29.223 0.322 1.00 26.33 180 ASP A CA 1
ATOM 692 C C . ASP A 1 100 ? -29.275 -28.366 1.612 1.00 25.33 180 ASP A C 1
ATOM 693 O O . ASP A 1 100 ? -30.353 -28.164 2.134 1.00 26.61 180 ASP A O 1
ATOM 698 N N . ALA A 1 101 ? -28.124 -28.014 2.159 1.00 23.26 181 ALA A N 1
ATOM 699 C CA . ALA A 1 101 ? -28.020 -27.383 3.494 1.00 25.27 181 ALA A CA 1
ATOM 700 C C . ALA A 1 101 ? -28.592 -25.941 3.432 1.00 25.90 181 ALA A C 1
ATOM 701 O O . ALA A 1 101 ? -28.960 -25.385 4.517 1.00 28.62 181 ALA A O 1
ATOM 703 N N . THR A 1 102 ? -28.657 -25.341 2.225 1.00 26.11 182 THR A N 1
ATOM 704 C CA . THR A 1 102 ? -29.082 -23.938 2.072 1.00 25.83 182 THR A CA 1
ATOM 705 C C . THR A 1 102 ? -30.544 -23.835 1.588 1.00 29.48 182 THR A C 1
ATOM 706 O O . THR A 1 102 ? -31.068 -22.742 1.450 1.00 30.96 182 THR A O 1
ATOM 710 N N . ASP A 1 103 ? -31.205 -24.981 1.354 1.00 29.00 183 ASP A N 1
ATOM 711 C CA . ASP A 1 103 ? -32.560 -24.907 0.833 1.00 34.02 183 ASP A CA 1
ATOM 712 C C . ASP A 1 103 ? -33.519 -24.185 1.782 1.00 35.65 183 ASP A C 1
ATOM 713 O O . ASP A 1 103 ? -34.491 -23.578 1.323 1.00 37.83 183 ASP A O 1
ATOM 718 N N . ASP A 1 104 ? -33.230 -24.222 3.091 1.00 37.34 184 ASP A N 1
ATOM 719 C CA . ASP A 1 104 ? -34.035 -23.519 4.090 1.00 40.75 184 ASP A CA 1
ATOM 720 C C . ASP A 1 104 ? -34.001 -21.988 3.961 1.00 41.26 184 ASP A C 1
ATOM 721 O O . ASP A 1 104 ? -34.903 -21.276 4.457 1.00 43.19 184 ASP A O 1
ATOM 726 N N . TRP A 1 105 ? -32.973 -21.480 3.290 1.00 39.07 185 TRP A N 1
ATOM 727 C CA . TRP A 1 105 ? -32.845 -20.029 3.007 1.00 40.56 185 TRP A CA 1
ATOM 728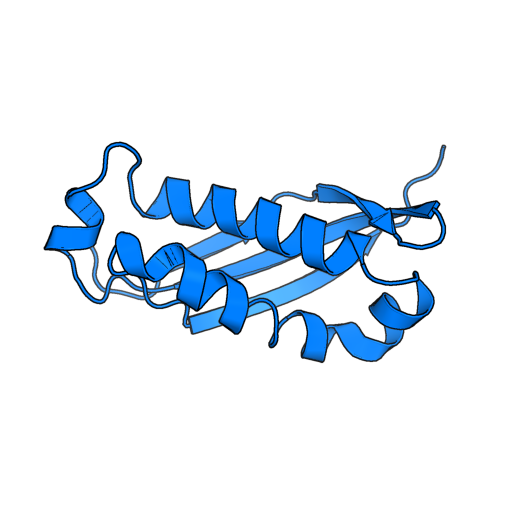 C C . TRP A 1 105 ? -33.260 -19.689 1.586 1.00 40.65 185 TRP A C 1
ATOM 729 O O . TRP A 1 105 ? -33.078 -18.558 1.144 1.00 44.20 185 TRP A O 1
ATOM 740 N N . GLY A 1 106 ? -33.752 -20.672 0.855 1.00 39.61 186 GLY A N 1
ATOM 741 C CA . GLY A 1 106 ? -34.189 -20.458 -0.530 1.00 41.24 186 GLY A CA 1
ATOM 742 C C . GLY A 1 106 ? -33.026 -20.122 -1.476 1.00 38.90 186 GLY A C 1
ATOM 743 O O . GLY A 1 106 ? -33.179 -19.330 -2.430 1.00 41.42 186 GLY A O 1
ATOM 744 N N . ILE A 1 107 ? -31.871 -20.702 -1.168 1.00 33.83 187 ILE A N 1
ATOM 745 C CA . ILE A 1 107 ? -30.641 -20.511 -1.902 1.00 33.81 187 ILE A CA 1
ATOM 746 C C . ILE A 1 107 ? -30.408 -21.680 -2.827 1.00 31.50 187 ILE A C 1
ATOM 747 O O . ILE A 1 107 ? -30.518 -22.821 -2.405 1.00 32.56 187 ILE A O 1
ATOM 752 N N . LYS A 1 108 ? -30.023 -21.403 -4.060 1.00 38.50 188 LYS A N 1
ATOM 753 C CA . LYS A 1 108 ? -29.557 -22.430 -4.960 1.00 34.82 188 LYS A CA 1
ATOM 754 C C . LYS A 1 108 ? -28.053 -22.256 -5.093 1.00 32.89 188 LYS A C 1
ATOM 755 O O . LYS A 1 108 ? -27.581 -21.220 -5.592 1.00 32.86 188 LYS A O 1
ATOM 761 N N . VAL A 1 109 ? -27.317 -23.266 -4.650 1.00 31.70 189 VAL A N 1
ATOM 762 C CA . VAL A 1 109 ? -25.855 -23.173 -4.871 1.00 31.45 189 VAL A CA 1
ATOM 763 C C . VAL A 1 109 ? -25.567 -23.585 -6.329 1.00 30.96 189 VAL A C 1
ATOM 764 O O . VAL A 1 109 ? -25.912 -24.696 -6.737 1.00 33.52 189 VAL A O 1
ATOM 768 N N . GLU A 1 110 ? -24.821 -22.765 -7.034 1.00 28.87 190 GLU A N 1
ATOM 769 C CA . GLU A 1 110 ? -24.642 -22.995 -8.433 1.00 31.88 190 GLU A CA 1
ATOM 770 C C . GLU A 1 110 ? -23.308 -23.645 -8.803 1.00 32.46 190 GLU A C 1
ATOM 771 O O . GLU A 1 110 ? -23.189 -24.318 -9.839 1.00 34.67 190 GLU A O 1
ATOM 777 N N . ARG A 1 111 ? -22.292 -23.358 -7.999 1.00 32.51 191 ARG A N 1
ATOM 778 C CA . ARG A 1 111 ? -20.970 -23.857 -8.321 1.00 32.14 191 ARG A CA 1
ATOM 779 C C . ARG A 1 111 ? -20.122 -23.742 -7.046 1.00 30.48 191 ARG A C 1
ATOM 780 O O . ARG A 1 111 ? -20.198 -22.762 -6.317 1.00 29.87 191 ARG A O 1
ATOM 788 N N . VAL A 1 112 ? -19.304 -24.762 -6.822 1.00 27.56 192 VAL A N 1
ATOM 789 C CA . VAL A 1 112 ? -18.240 -24.642 -5.794 1.00 28.32 192 VAL A CA 1
ATOM 790 C C . VAL A 1 112 ? -16.896 -24.977 -6.451 1.00 30.45 192 VAL A C 1
ATOM 791 O O . VAL A 1 112 ? -16.822 -25.935 -7.243 1.00 30.76 192 VAL A O 1
ATOM 795 N N . GLU A 1 113 ? -15.849 -24.206 -6.106 1.00 30.92 193 GLU A N 1
ATOM 796 C CA . GLU A 1 113 ? -14.524 -24.489 -6.620 1.00 32.98 193 GLU A CA 1
ATOM 797 C C . GLU A 1 113 ? -13.599 -24.657 -5.457 1.00 32.64 193 GLU A C 1
ATOM 798 O O . GLU A 1 113 ? -13.649 -23.920 -4.423 1.00 32.84 193 GLU A O 1
ATOM 804 N N . ILE A 1 114 ? -12.751 -25.687 -5.562 1.00 32.53 194 ILE A N 1
ATOM 805 C CA . ILE A 1 114 ? -11.652 -25.835 -4.539 1.00 31.84 194 ILE A CA 1
ATOM 806 C C . ILE A 1 114 ? -10.330 -25.331 -5.205 1.00 33.54 194 ILE A C 1
ATOM 807 O O . ILE A 1 114 ? -10.023 -25.757 -6.324 1.00 37.50 194 ILE A O 1
ATOM 812 N N . LYS A 1 115 ? -9.544 -24.490 -4.535 1.00 32.60 195 LYS A N 1
ATOM 813 C CA . LYS A 1 115 ? -8.340 -23.910 -5.161 1.00 37.32 195 LYS A CA 1
ATOM 814 C C . LYS A 1 115 ? -7.103 -24.553 -4.587 1.00 35.52 195 LYS A C 1
ATOM 815 O O . LYS A 1 115 ? -6.978 -25.807 -4.557 1.00 32.44 195 LYS A O 1
ATOM 821 N N . ASP A 1 116 ? -6.189 -23.732 -4.102 1.00 37.88 196 ASP A N 1
ATOM 822 C CA . ASP A 1 116 ? -4.898 -24.279 -3.647 1.00 37.23 196 ASP A CA 1
ATOM 823 C C . ASP A 1 116 ? -5.048 -24.992 -2.299 1.00 33.88 196 ASP A C 1
ATOM 824 O O . ASP A 1 116 ? -5.904 -24.630 -1.471 1.00 34.79 196 ASP A O 1
ATOM 829 N N . VAL A 1 117 ? -4.273 -26.068 -2.142 1.00 33.16 197 VAL A N 1
ATOM 830 C CA . VAL A 1 117 ? -4.200 -26.818 -0.899 1.00 30.16 197 VAL A CA 1
ATOM 831 C C . VAL A 1 117 ? -2.811 -26.404 -0.338 1.00 30.63 197 VAL A C 1
ATOM 832 O O . VAL A 1 117 ? -1.767 -26.461 -1.029 1.00 35.90 197 VAL A O 1
ATOM 836 N N . LYS A 1 118 ? -2.809 -25.944 0.908 1.00 28.61 198 LYS A N 1
ATOM 837 C CA . LYS A 1 118 ? -1.556 -25.576 1.554 1.00 29.07 198 LYS A CA 1
ATOM 838 C C . LYS A 1 118 ? -1.365 -26.617 2.664 1.00 27.40 198 LYS A C 1
ATOM 839 O O . LYS A 1 118 ? -2.316 -27.061 3.293 1.00 27.46 198 LYS A O 1
ATOM 845 N N . LEU A 1 119 ? -0.122 -27.041 2.858 1.00 27.83 199 LEU A N 1
ATOM 846 C CA . LEU A 1 119 ? 0.315 -27.880 3.964 1.00 28.86 199 LEU A CA 1
ATOM 847 C C . LEU A 1 119 ? 1.209 -26.987 4.793 1.00 30.15 199 LEU A C 1
ATOM 848 O O . LEU A 1 119 ? 2.407 -26.861 4.513 1.00 33.79 199 LEU A O 1
ATOM 853 N N . PRO A 1 120 ? 0.650 -26.288 5.813 1.00 30.95 200 PRO A N 1
ATOM 854 C CA . PRO A 1 120 ? 1.438 -25.282 6.518 1.00 35.45 200 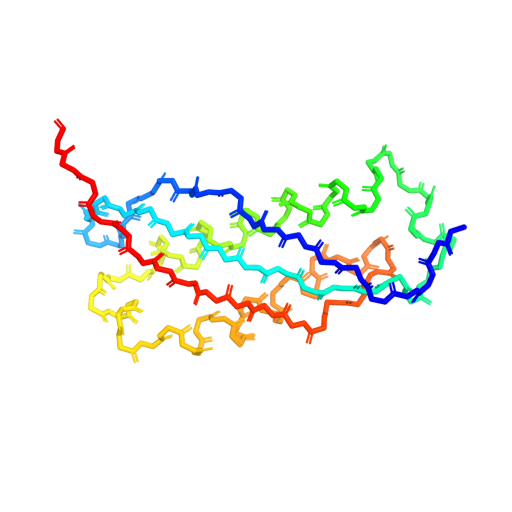PRO A CA 1
ATOM 855 C C . PRO A 1 120 ? 2.457 -25.912 7.426 1.00 39.65 200 PRO A C 1
ATOM 856 O O . PRO A 1 120 ? 2.191 -27.000 7.940 1.00 39.31 200 PRO A O 1
ATOM 860 N N . VAL A 1 121 ? 3.621 -25.268 7.619 1.00 43.88 201 VAL A N 1
ATOM 861 C CA . VAL A 1 121 ? 4.636 -25.845 8.510 1.00 48.87 201 VAL A CA 1
ATOM 862 C C . VAL A 1 121 ? 4.245 -25.783 9.994 1.00 52.65 201 VAL A C 1
ATOM 863 O O . VAL A 1 121 ? 3.587 -24.821 10.372 1.00 54.87 201 VAL A O 1
ATOM 867 N N . GLN A 1 122 ? 4.699 -26.766 10.809 1.00 55.13 202 GLN A N 1
ATOM 868 C CA . GLN A 1 122 ? 4.476 -26.809 12.299 1.00 59.65 202 GLN A CA 1
ATOM 869 C C . GLN A 1 122 ? 4.399 -25.430 12.988 1.00 64.19 202 GLN A C 1
ATOM 870 O O . GLN A 1 122 ? 5.403 -24.960 13.520 1.00 68.86 202 GLN A O 1
#

B-factor: mean 35.72, std 12.59, range [2.0, 86.52]

Nearest PDB structures (foldseek):
  4fvj-assembly2_B  TM=9.421E-01  e=4.500E-19  Mus musculus
  3bk6-assembly1_C  TM=9.431E-01  e=1.472E-13  Pyrococcus horikoshii
  8gn9-assembly1_A-2  TM=9.473E-01  e=5.862E-13  Pyrococcus horikoshii
  3bk6-assembly1_A  TM=9.427E-01  e=5.139E-13  Pyrococcus horikoshii
  3bk6-assembly1_B  TM=9.246E-01  e=4.505E-13  Pyrococcus horikoshii

Foldseek 3Di:
DDQDKDKDKQAWDWAAACPGFTKTWIKMWIKGQQDQCLQPPDPDHQVVQLSVVLNVLLRVLRNDHDVVRCVVCQVVSFVVSLVVSQVVRVSNNMRTDGMHIDDMDRDDD

Secondary structure (DSSP, 8-state):
---S-EEEEEEEEEEE-TT--EEEEEEEEEEEES-HHHHHHSSS-HHHHHHHHHHHHHHHHHHTS-HHHHHH-HHHHHHHHHHHHHHHHGGGTEEEEEEEEEEEE----

Organism: Mus musculus (NCBI:txid10090)

GO terms:
  GO:0008200 ion channel inhibitor activity (F, IDA)
  GO:0034765 regulation of monoatomic ion transmembrane transport (P, IDA)
  GO:0005886 plasma membrane (C, IDA)
  GO:0031410 cytoplasmic vesicle (C, EXP)
  GO:0005515 protein binding (F, IPI)
  GO:0042803 protein homodimerization activity (F, IPI)
  GO:0048471 perinuclear region of cytoplasm (C, IDA)
  GO:0005737 cytoplasm (C, IDA)
  GO:0005739 mitochondrion (C, IDA)
  GO:0044829 host-mediated activation of viral genome replication (P, IMP)
  GO:0048524 positive regulation of viral process (P, IMP)
  GO:0090314 positive regulation of protein targeting to membrane (P, IMP)
  GO:0042802 identical protein binding (F, IPI)

Sequence (109 aa):
VDMRTISFDIPPQEVLTKDSVTISVDGVVYYRRVQNATLAVANITNADSATRLLAQTTLRNALGTKNNLSQILSDREEIAHHHMMQSTLDDATDDWGIKVERVEIKDVKLPVQ